Protein AF-A0A957USX7-F1 (afdb_monomer_lite)

Radius of gyration: 13.28 Å; chains: 1; bounding box: 35×30×35 Å

Sequence (93 aa):
MSACNPYSQLLAEEENLKRHRLLRNVLEMHNCRYFEGSGVADVGEWPRERGLLAVGLPLQQALLVGQVFQQNAIMFCSVGDTAHVLSYLNAVG

Secondary structure (DSSP, 8-state):
-B-SSGGG----HHHHHHHHHHHHHHHHHTT-EEEEEEE--SSSSPPPEEEEEEES--HHHHHHHHHHTT-SEEEE--TTS--EEEE------

pLDDT: mean 90.79, std 10.81, range [40.5, 98.12]

Foldseek 3Di:
DALACAVVNHDDPVVSVVSRVVLVVVCVVVVWDKDWDWDDDPDDDDPITIDIDTPPQDPVNVVVSCVVSRHQWDWDDDVPGDIDTGGDPPPPD

Structure (mmCIF, N/CA/C/O backbone):
data_AF-A0A957USX7-F1
#
_entry.id   AF-A0A957USX7-F1
#
loop_
_atom_site.group_PDB
_atom_site.id
_atom_site.type_symbol
_atom_site.label_atom_id
_atom_site.label_alt_id
_atom_site.label_comp_id
_atom_site.label_asym_id
_atom_site.label_entity_id
_atom_site.label_seq_id
_atom_site.pdbx_PDB_ins_code
_atom_site.Cartn_x
_atom_site.Cartn_y
_atom_site.Cartn_z
_atom_site.occupancy
_atom_site.B_iso_or_equiv
_atom_site.auth_seq_id
_atom_site.auth_comp_id
_atom_site.auth_asym_id
_atom_site.auth_atom_id
_atom_site.pdbx_PDB_model_num
ATOM 1 N N . MET A 1 1 ? -4.285 -0.310 -0.446 1.00 90.69 1 MET A N 1
ATOM 2 C CA . MET A 1 1 ? -2.937 0.267 -0.613 1.00 90.69 1 MET A CA 1
ATOM 3 C C . MET A 1 1 ? -2.035 -0.708 -1.352 1.00 90.69 1 MET A C 1
ATOM 5 O O . MET A 1 1 ? -2.229 -1.909 -1.224 1.00 90.69 1 MET A O 1
ATOM 9 N N . SER A 1 2 ? -1.089 -0.198 -2.131 1.00 94.75 2 SER A N 1
ATOM 10 C CA . SER A 1 2 ? -0.088 -0.975 -2.870 1.00 94.75 2 SER A CA 1
ATOM 11 C C . SER A 1 2 ? 1.300 -0.685 -2.301 1.00 94.75 2 SER A C 1
ATOM 13 O O . SER A 1 2 ? 1.496 0.323 -1.625 1.00 94.75 2 SER A O 1
ATOM 15 N N . ALA A 1 3 ? 2.249 -1.580 -2.552 1.00 96.75 3 ALA A N 1
ATOM 16 C CA . ALA A 1 3 ? 3.675 -1.318 -2.365 1.00 96.75 3 ALA A CA 1
ATOM 17 C C . ALA A 1 3 ? 4.455 -1.377 -3.685 1.00 96.75 3 ALA A C 1
ATOM 19 O O . ALA A 1 3 ? 5.676 -1.193 -3.693 1.00 96.75 3 ALA A O 1
ATOM 20 N N . CYS A 1 4 ? 3.764 -1.668 -4.785 1.00 95.94 4 CYS A N 1
ATOM 21 C CA . CYS A 1 4 ? 4.352 -1.750 -6.107 1.00 95.94 4 CYS A CA 1
ATOM 22 C C . CYS A 1 4 ? 4.664 -0.348 -6.640 1.00 95.94 4 CYS A C 1
ATOM 24 O O . CYS A 1 4 ? 4.113 0.644 -6.164 1.00 95.94 4 CYS A O 1
ATOM 26 N N . ASN A 1 5 ? 5.558 -0.298 -7.626 1.00 95.00 5 ASN A N 1
ATOM 27 C CA . ASN A 1 5 ? 5.858 0.888 -8.427 1.00 95.00 5 ASN A CA 1
ATOM 28 C C . ASN A 1 5 ? 6.003 2.185 -7.592 1.00 95.00 5 ASN A C 1
ATOM 30 O O . ASN A 1 5 ? 5.215 3.120 -7.763 1.00 95.00 5 ASN A O 1
ATOM 34 N N . PRO A 1 6 ? 6.953 2.243 -6.634 1.00 95.81 6 PRO A N 1
ATOM 35 C CA . PRO A 1 6 ? 7.122 3.390 -5.743 1.00 95.81 6 PRO A CA 1
ATOM 36 C C . PRO A 1 6 ? 7.280 4.689 -6.526 1.00 95.81 6 PRO A C 1
ATOM 38 O O . PRO A 1 6 ? 7.959 4.732 -7.549 1.00 95.81 6 PRO A O 1
ATOM 41 N N . TYR A 1 7 ? 6.624 5.744 -6.053 1.00 94.56 7 TYR A N 1
ATOM 42 C CA . TYR A 1 7 ? 6.514 7.037 -6.725 1.00 94.56 7 TYR A CA 1
ATOM 43 C C . TYR A 1 7 ? 6.052 6.923 -8.187 1.00 94.56 7 TYR A C 1
ATOM 45 O O . TYR A 1 7 ? 6.406 7.751 -9.023 1.00 94.56 7 TYR A O 1
ATOM 53 N N . SER A 1 8 ? 5.248 5.898 -8.493 1.00 91.88 8 SER A N 1
ATOM 54 C CA . SER A 1 8 ? 4.791 5.553 -9.843 1.00 91.88 8 SER A CA 1
ATOM 55 C C . SER A 1 8 ? 5.925 5.211 -10.822 1.00 91.88 8 SER A C 1
ATOM 57 O O . SER A 1 8 ? 5.758 5.338 -12.033 1.00 91.88 8 SER A O 1
ATOM 59 N N . GLN A 1 9 ? 7.072 4.746 -10.319 1.00 93.38 9 GLN A N 1
ATOM 60 C CA . GLN A 1 9 ? 8.177 4.245 -11.135 1.00 93.38 9 GLN A CA 1
ATOM 61 C C . GLN A 1 9 ? 8.021 2.745 -11.371 1.00 93.38 9 GLN A C 1
ATOM 63 O O . GLN A 1 9 ? 7.963 1.971 -10.419 1.00 93.38 9 GLN A O 1
ATOM 68 N N . LEU A 1 10 ? 7.968 2.329 -12.638 1.00 93.25 10 LEU A N 1
ATOM 69 C CA . LEU A 1 10 ? 7.834 0.917 -12.995 1.00 93.25 10 LEU A CA 1
ATOM 70 C C . LEU A 1 10 ? 9.036 0.109 -12.501 1.00 93.25 10 LEU A C 1
ATOM 72 O O . LEU A 1 10 ? 10.185 0.421 -12.816 1.00 93.25 10 LEU A O 1
ATOM 76 N N . LEU A 1 11 ? 8.749 -0.964 -11.767 1.00 94.75 11 LEU A N 1
ATOM 77 C CA . LEU A 1 11 ? 9.738 -1.949 -11.339 1.00 94.75 11 LEU A CA 1
ATOM 78 C C . LEU A 1 11 ? 9.489 -3.303 -12.002 1.00 94.75 11 LEU A C 1
ATOM 80 O O . LEU A 1 11 ? 8.382 -3.613 -12.448 1.00 94.75 11 LEU A O 1
ATOM 84 N N . ALA A 1 12 ? 10.524 -4.144 -12.006 1.00 94.38 12 ALA A N 1
ATOM 85 C CA . ALA A 1 12 ? 10.386 -5.544 -12.381 1.00 94.38 12 ALA A CA 1
ATOM 86 C C . ALA A 1 12 ? 9.383 -6.264 -11.462 1.00 94.38 12 ALA A C 1
ATOM 88 O O . ALA A 1 12 ? 9.295 -5.982 -10.262 1.00 94.38 12 ALA A O 1
ATOM 89 N N . GLU A 1 13 ? 8.655 -7.240 -12.010 1.00 93.12 13 GLU A N 1
ATOM 90 C CA . GLU A 1 13 ? 7.607 -7.952 -11.272 1.00 93.12 13 GLU A CA 1
ATOM 91 C C . GLU A 1 13 ? 8.131 -8.608 -9.983 1.00 93.12 13 GLU A C 1
ATOM 93 O O . GLU A 1 13 ? 7.455 -8.576 -8.951 1.00 93.12 13 GLU A O 1
ATOM 98 N N . GLU A 1 14 ? 9.340 -9.172 -10.022 1.00 96.06 14 GLU A N 1
ATOM 99 C CA . GLU A 1 14 ? 9.961 -9.815 -8.862 1.00 96.06 14 GLU A CA 1
ATOM 100 C C . GLU A 1 14 ? 10.182 -8.827 -7.707 1.00 96.06 14 GLU A C 1
ATOM 102 O O . GLU A 1 14 ? 9.944 -9.162 -6.543 1.00 96.06 14 GLU A O 1
ATOM 107 N N . GLU A 1 15 ? 10.580 -7.593 -8.024 1.00 97.25 15 GLU A N 1
ATOM 108 C CA . GLU A 1 15 ? 10.788 -6.545 -7.028 1.00 97.25 15 GLU A CA 1
ATOM 109 C C . GLU A 1 15 ? 9.452 -6.080 -6.445 1.00 97.25 15 GLU A C 1
ATOM 111 O O . GLU A 1 15 ? 9.281 -6.035 -5.225 1.00 97.25 15 GLU A O 1
ATOM 116 N N . ASN A 1 16 ? 8.445 -5.873 -7.297 1.00 96.56 16 ASN A N 1
ATOM 117 C CA . ASN A 1 16 ? 7.076 -5.610 -6.850 1.00 96.56 16 ASN A CA 1
ATOM 118 C C . ASN A 1 16 ? 6.537 -6.741 -5.949 1.00 96.56 16 ASN A C 1
ATOM 120 O O . ASN A 1 16 ? 5.864 -6.479 -4.952 1.00 96.56 16 ASN A O 1
ATOM 124 N N . LEU A 1 17 ? 6.880 -8.006 -6.222 1.00 96.12 17 LEU A N 1
ATOM 125 C CA . LEU A 1 17 ? 6.483 -9.147 -5.392 1.00 96.12 17 LEU A CA 1
ATOM 126 C C . LEU A 1 17 ? 7.199 -9.182 -4.031 1.00 96.12 17 LEU A C 1
ATOM 128 O O . LEU A 1 17 ? 6.603 -9.606 -3.034 1.00 96.12 17 LEU A O 1
ATOM 132 N N . LYS A 1 18 ? 8.469 -8.767 -3.962 1.00 98.00 18 LYS A N 1
ATOM 133 C CA . LYS A 1 18 ? 9.201 -8.606 -2.692 1.00 98.00 18 LYS A CA 1
ATOM 134 C C . LYS A 1 18 ? 8.576 -7.493 -1.853 1.00 98.00 18 LYS A C 1
ATOM 136 O O . LYS A 1 18 ? 8.250 -7.719 -0.689 1.00 98.00 18 LYS A O 1
ATOM 141 N N . ARG A 1 19 ? 8.307 -6.337 -2.459 1.00 97.94 19 ARG A N 1
ATOM 142 C CA . ARG A 1 19 ? 7.659 -5.194 -1.797 1.00 97.94 19 ARG A CA 1
ATOM 143 C C . ARG A 1 19 ? 6.247 -5.527 -1.306 1.00 97.94 19 ARG A C 1
ATOM 145 O O . ARG A 1 19 ? 5.917 -5.221 -0.165 1.00 97.94 19 ARG A O 1
ATOM 152 N N . HIS A 1 20 ? 5.444 -6.238 -2.103 1.00 97.75 20 HIS A N 1
ATOM 153 C CA . HIS A 1 20 ? 4.113 -6.715 -1.693 1.00 97.75 20 HIS A CA 1
ATOM 154 C C . HIS A 1 20 ? 4.173 -7.664 -0.488 1.00 97.75 20 HIS A C 1
ATOM 156 O O . HIS A 1 20 ? 3.364 -7.563 0.431 1.00 97.75 20 HIS A O 1
ATOM 162 N N . ARG A 1 21 ? 5.162 -8.569 -0.453 1.00 97.88 21 ARG A N 1
ATOM 163 C CA . ARG A 1 21 ? 5.415 -9.438 0.711 1.00 97.88 21 ARG A CA 1
ATOM 164 C C . ARG A 1 21 ? 5.758 -8.633 1.963 1.00 97.88 21 ARG A C 1
ATOM 166 O O . ARG A 1 21 ? 5.209 -8.911 3.022 1.00 97.88 21 ARG A O 1
ATOM 173 N N . LEU A 1 22 ? 6.615 -7.622 1.837 1.00 98.12 22 LEU A N 1
ATOM 174 C CA . LEU A 1 22 ? 6.951 -6.739 2.955 1.00 98.12 22 LEU A CA 1
ATOM 175 C C . LEU A 1 22 ? 5.724 -5.973 3.465 1.00 98.12 22 LEU A C 1
ATOM 177 O O . LEU A 1 22 ? 5.536 -5.880 4.674 1.00 98.12 22 LEU A O 1
ATOM 181 N N . LEU A 1 23 ? 4.861 -5.483 2.570 1.00 97.75 23 LEU A N 1
ATOM 182 C CA . LEU A 1 23 ? 3.617 -4.818 2.959 1.00 97.75 23 LEU A CA 1
ATOM 183 C C . LEU A 1 23 ? 2.701 -5.749 3.760 1.00 97.75 23 LEU A C 1
ATOM 185 O O . LEU A 1 23 ? 2.185 -5.335 4.796 1.00 97.75 23 LEU A O 1
ATOM 189 N N . ARG A 1 24 ? 2.540 -7.008 3.330 1.00 97.62 24 ARG A N 1
ATOM 190 C CA . ARG A 1 24 ? 1.781 -8.008 4.099 1.00 97.62 24 ARG A CA 1
ATOM 191 C C . ARG A 1 24 ? 2.349 -8.189 5.500 1.00 97.62 24 ARG A C 1
ATOM 193 O O . ARG A 1 24 ? 1.603 -8.050 6.461 1.00 97.62 24 ARG A O 1
ATOM 200 N N . ASN A 1 25 ? 3.661 -8.389 5.618 1.00 97.19 25 ASN A N 1
ATOM 201 C CA . ASN A 1 25 ? 4.313 -8.561 6.918 1.00 97.19 25 ASN A CA 1
ATOM 202 C C . ASN A 1 25 ? 4.078 -7.354 7.844 1.00 97.19 25 ASN A C 1
ATOM 204 O O . ASN A 1 25 ? 3.813 -7.531 9.030 1.00 97.19 25 ASN A O 1
ATOM 208 N N . VAL A 1 26 ? 4.132 -6.127 7.310 1.00 95.69 26 VAL A N 1
ATOM 209 C CA . VAL A 1 26 ? 3.840 -4.906 8.080 1.00 95.69 26 VAL A CA 1
ATOM 210 C C . VAL A 1 26 ? 2.394 -4.908 8.584 1.00 95.69 26 VAL A C 1
ATOM 212 O O . VAL A 1 26 ? 2.158 -4.641 9.761 1.00 95.69 26 VAL A O 1
ATOM 215 N N . LEU A 1 27 ? 1.419 -5.242 7.735 1.00 95.00 27 LEU A N 1
ATOM 216 C CA . LEU A 1 27 ? 0.016 -5.313 8.157 1.00 95.00 27 LEU A CA 1
ATOM 217 C C . LEU A 1 27 ? -0.221 -6.415 9.202 1.00 95.00 27 LEU A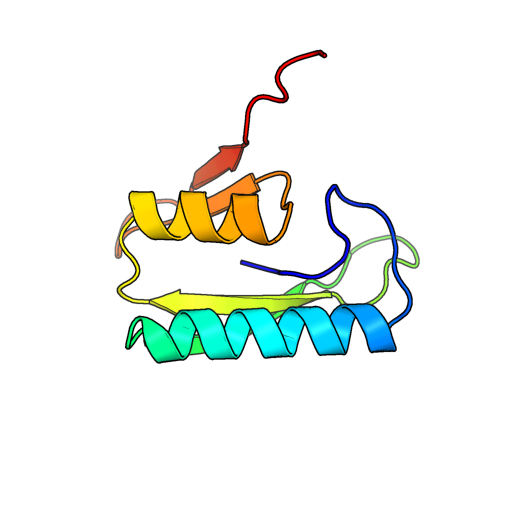 C 1
ATOM 219 O O . LEU A 1 27 ? -0.956 -6.192 10.163 1.00 95.00 27 LEU A O 1
ATOM 223 N N . GLU A 1 28 ? 0.434 -7.568 9.058 1.00 94.56 28 GLU A N 1
ATOM 224 C CA . GLU A 1 28 ? 0.374 -8.674 10.024 1.00 94.56 28 GLU A CA 1
ATOM 225 C C . GLU A 1 28 ? 0.960 -8.282 11.382 1.00 94.56 28 GLU A C 1
ATOM 227 O O . GLU A 1 28 ? 0.334 -8.529 12.410 1.00 94.56 28 GLU A O 1
ATOM 232 N N . MET A 1 29 ? 2.107 -7.595 11.402 1.00 92.62 29 MET A N 1
ATOM 233 C CA . MET A 1 29 ? 2.707 -7.059 12.632 1.00 92.62 29 MET A CA 1
ATOM 234 C C . MET A 1 29 ? 1.777 -6.088 13.370 1.00 92.62 29 MET A C 1
ATOM 236 O O . MET A 1 29 ? 1.814 -6.002 14.596 1.00 92.62 29 MET A O 1
ATOM 240 N N . HIS A 1 30 ? 0.928 -5.369 12.636 1.00 89.19 30 HIS A N 1
ATOM 241 C CA . HIS A 1 30 ? -0.089 -4.484 13.199 1.00 89.19 30 HIS A CA 1
ATOM 242 C C . HIS A 1 30 ? -1.427 -5.186 13.489 1.00 89.19 30 HIS A C 1
ATOM 244 O O . HIS A 1 30 ? -2.406 -4.506 13.794 1.00 89.19 30 HIS A O 1
ATOM 250 N N . ASN A 1 31 ? -1.493 -6.523 13.412 1.00 91.00 31 ASN A N 1
ATOM 251 C CA . ASN A 1 31 ? -2.712 -7.326 13.577 1.00 91.00 31 ASN A CA 1
ATOM 252 C C . ASN A 1 31 ? -3.878 -6.851 12.686 1.00 91.00 31 ASN A C 1
ATOM 254 O O . ASN A 1 31 ? -5.052 -6.983 13.041 1.00 91.00 31 ASN A O 1
ATOM 258 N N . CYS A 1 32 ? -3.562 -6.274 11.525 1.00 92.50 32 CYS A N 1
ATOM 259 C CA . CYS A 1 32 ? -4.560 -5.779 10.590 1.00 92.50 32 CYS A CA 1
ATOM 260 C C . CYS A 1 32 ? -5.090 -6.922 9.731 1.00 92.50 32 CYS A C 1
ATOM 262 O O . CYS A 1 32 ? -4.329 -7.717 9.178 1.00 92.50 32 CYS A O 1
ATOM 264 N N . ARG A 1 33 ? -6.413 -6.972 9.560 1.00 94.12 33 ARG A N 1
A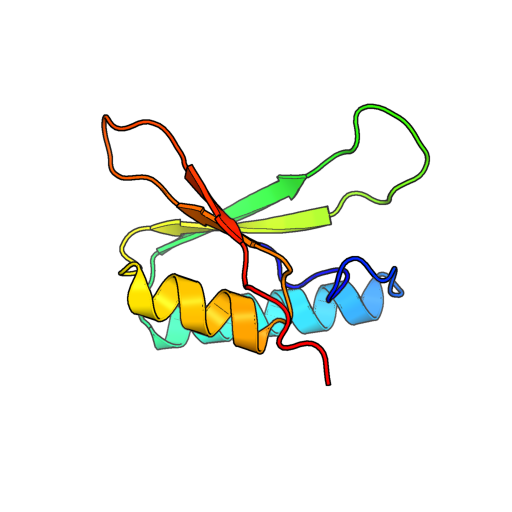TOM 265 C CA . ARG A 1 33 ? -7.027 -7.857 8.566 1.00 94.12 33 ARG A CA 1
ATOM 266 C C . ARG A 1 33 ? -6.859 -7.223 7.196 1.00 94.12 33 ARG A C 1
ATOM 268 O O . ARG A 1 33 ? -7.028 -6.014 7.052 1.00 94.12 33 ARG A O 1
ATOM 275 N N . TYR A 1 34 ? -6.561 -8.029 6.189 1.00 96.50 34 TYR A N 1
ATOM 276 C CA . TYR A 1 34 ? -6.417 -7.534 4.830 1.00 96.50 34 TYR A CA 1
ATOM 277 C C . TYR A 1 34 ? -6.952 -8.526 3.802 1.00 96.50 34 TYR A C 1
ATOM 279 O O . TYR A 1 34 ? -7.043 -9.726 4.060 1.00 96.50 34 TYR A O 1
ATOM 287 N N . PHE A 1 35 ? -7.292 -8.004 2.627 1.00 96.44 35 PHE A N 1
ATOM 288 C CA . PHE A 1 35 ? -7.735 -8.777 1.472 1.00 96.44 35 PHE A CA 1
ATOM 289 C C . PHE A 1 35 ? -6.841 -8.469 0.276 1.00 96.44 35 PHE A C 1
ATOM 291 O O . PHE A 1 35 ? -6.501 -7.309 0.038 1.00 96.44 35 PHE A O 1
ATOM 298 N N . GLU A 1 36 ? -6.470 -9.505 -0.471 1.00 96.31 36 GLU A N 1
ATOM 299 C CA . GLU A 1 36 ? -5.727 -9.354 -1.720 1.00 96.31 36 GLU A CA 1
ATOM 300 C C . GLU A 1 36 ? -6.594 -8.666 -2.778 1.00 96.31 36 GLU A C 1
ATOM 302 O O . GLU A 1 36 ? -7.783 -8.952 -2.927 1.00 96.31 36 GLU A O 1
ATOM 307 N N . GLY A 1 37 ? -5.978 -7.760 -3.526 1.00 93.06 37 GLY A N 1
ATOM 308 C CA . GLY A 1 37 ? -6.611 -7.025 -4.607 1.00 93.06 37 GLY A CA 1
ATOM 309 C C . GLY A 1 37 ? -5.623 -6.751 -5.728 1.00 93.06 37 GLY A C 1
ATOM 310 O O . GLY A 1 37 ? -4.411 -6.961 -5.611 1.00 93.06 37 GLY A O 1
ATOM 311 N N . SER A 1 38 ? -6.130 -6.302 -6.870 1.00 89.62 38 SER A N 1
ATOM 312 C CA . SER A 1 38 ? -5.251 -5.830 -7.933 1.00 89.62 38 SER A CA 1
ATOM 313 C C . SER A 1 38 ? -5.888 -4.713 -8.736 1.00 89.62 38 SER A C 1
ATOM 315 O O . SER A 1 38 ? -7.052 -4.822 -9.112 1.00 89.62 38 SER A O 1
ATOM 317 N N . GLY A 1 39 ? -5.104 -3.677 -9.015 1.00 85.25 39 GLY A N 1
ATOM 318 C CA . GLY A 1 39 ? -5.435 -2.665 -10.006 1.00 85.25 39 GLY A CA 1
ATOM 319 C C . GLY A 1 39 ? -5.116 -3.186 -11.402 1.00 85.25 39 GLY A C 1
ATOM 320 O O . GLY A 1 39 ? -4.061 -3.782 -11.628 1.00 85.25 39 GLY A O 1
ATOM 321 N N . VAL A 1 40 ? -6.037 -2.976 -12.333 1.00 83.06 40 VAL A N 1
ATOM 322 C CA . VAL A 1 40 ? -5.827 -3.205 -13.763 1.00 83.06 40 VAL A CA 1
ATOM 323 C C . VAL A 1 40 ? -6.083 -1.869 -14.441 1.00 83.06 40 VAL A C 1
ATOM 325 O O . VAL A 1 40 ? -7.082 -1.221 -14.141 1.00 83.06 40 VAL A O 1
ATOM 328 N N . ALA A 1 41 ? -5.157 -1.427 -15.287 1.00 79.31 41 ALA A N 1
ATOM 329 C CA . ALA A 1 41 ? -5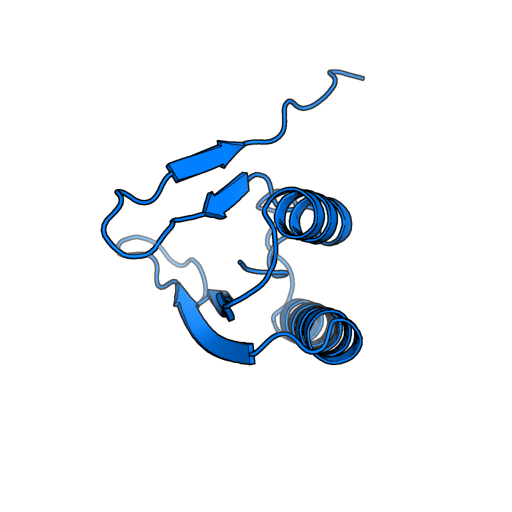.366 -0.222 -16.071 1.00 79.31 41 ALA A CA 1
ATOM 330 C C . ALA A 1 41 ? -6.394 -0.511 -17.174 1.00 79.31 41 ALA A C 1
ATOM 332 O O . ALA A 1 41 ? -6.265 -1.504 -17.887 1.00 79.31 41 ALA A O 1
ATOM 333 N N . ASP A 1 42 ? -7.387 0.365 -17.331 1.00 78.12 42 ASP A N 1
ATOM 334 C CA . ASP A 1 42 ? -8.382 0.247 -18.408 1.00 78.12 42 ASP A CA 1
ATOM 335 C C . ASP A 1 42 ? -7.767 0.518 -19.793 1.00 78.12 42 ASP A C 1
ATOM 337 O O . ASP A 1 42 ? -8.303 0.099 -20.818 1.00 78.12 42 ASP A O 1
ATOM 341 N N . VAL A 1 43 ? -6.637 1.236 -19.828 1.00 76.81 43 VAL A N 1
ATOM 342 C CA . VAL A 1 43 ? -5.930 1.640 -21.047 1.00 76.81 43 VAL A CA 1
ATOM 343 C C . VAL A 1 43 ? -4.417 1.564 -20.825 1.00 76.81 43 VAL A C 1
ATOM 345 O O . VAL A 1 43 ? -3.908 2.025 -19.803 1.00 76.81 43 VAL A O 1
ATOM 348 N N . GLY A 1 44 ? -3.693 1.044 -21.819 1.00 74.38 44 GLY A N 1
ATOM 349 C CA . GLY A 1 44 ? -2.229 0.967 -21.836 1.00 74.38 44 GLY A CA 1
ATOM 350 C C . GLY A 1 44 ? -1.666 -0.385 -21.390 1.00 74.38 44 GLY A C 1
ATOM 351 O O . GLY A 1 44 ? -2.399 -1.304 -21.044 1.00 74.38 44 GLY A O 1
ATOM 352 N N . GLU A 1 45 ? -0.338 -0.498 -21.411 1.00 76.69 45 GLU A N 1
ATOM 353 C CA . GLU A 1 45 ? 0.395 -1.734 -21.085 1.00 76.69 45 GLU A CA 1
ATOM 354 C C . GLU A 1 45 ? 0.858 -1.792 -19.621 1.00 76.69 45 GLU A C 1
ATOM 356 O O . GLU A 1 45 ? 1.783 -2.532 -19.283 1.00 76.69 45 GLU A O 1
ATOM 361 N N . TRP A 1 46 ? 0.253 -0.996 -18.732 1.00 80.06 46 TRP A N 1
ATOM 362 C CA . TRP A 1 46 ? 0.630 -1.052 -17.323 1.00 80.06 46 TRP A CA 1
ATOM 363 C C . TRP A 1 46 ? 0.335 -2.449 -16.768 1.00 80.06 46 TRP A C 1
ATOM 365 O O . TRP A 1 46 ? -0.802 -2.925 -16.866 1.00 80.06 46 TRP A O 1
ATOM 375 N N . PRO A 1 47 ? 1.342 -3.126 -16.191 1.00 81.31 47 PRO A N 1
ATOM 376 C CA . PRO A 1 47 ? 1.144 -4.455 -15.654 1.00 81.31 47 PRO A CA 1
ATOM 377 C C . PRO A 1 47 ? 0.146 -4.394 -14.499 1.00 81.31 47 PRO A C 1
ATOM 379 O O . PRO A 1 47 ? 0.075 -3.409 -13.761 1.00 81.31 47 PRO A O 1
ATOM 382 N N . ARG A 1 48 ? -0.605 -5.483 -14.323 1.00 85.75 48 ARG A N 1
ATOM 383 C CA . ARG A 1 48 ? -1.520 -5.652 -13.192 1.00 85.75 48 ARG A CA 1
ATOM 384 C C . ARG A 1 48 ? -0.785 -5.358 -11.886 1.00 85.75 48 ARG A C 1
ATOM 386 O O . ARG A 1 48 ? 0.193 -6.027 -11.549 1.00 85.75 48 ARG A O 1
ATOM 393 N N . GLU A 1 49 ? -1.296 -4.403 -11.124 1.00 88.50 49 GLU A N 1
ATOM 394 C CA . GLU A 1 49 ? -0.656 -3.965 -9.894 1.00 88.50 49 GLU A CA 1
ATOM 395 C C . GLU A 1 49 ? -1.284 -4.658 -8.687 1.00 88.50 49 GLU A C 1
ATOM 397 O O . GLU A 1 49 ? -2.479 -4.523 -8.429 1.00 88.50 49 GLU A O 1
ATOM 402 N N . ARG A 1 50 ? -0.485 -5.419 -7.933 1.00 94.62 50 ARG A N 1
ATOM 403 C CA . ARG A 1 50 ? -0.932 -6.063 -6.690 1.00 94.62 50 ARG A CA 1
ATOM 404 C C . ARG A 1 50 ? -1.094 -5.030 -5.577 1.00 94.62 50 ARG A C 1
ATOM 406 O O . ARG A 1 50 ? -0.252 -4.154 -5.411 1.00 94.62 50 ARG A O 1
ATOM 413 N N . GLY A 1 51 ? -2.143 -5.185 -4.778 1.00 95.00 51 GLY A N 1
ATOM 414 C CA . GLY A 1 51 ? -2.382 -4.360 -3.601 1.00 95.00 51 GLY A CA 1
ATOM 415 C C . GLY A 1 51 ? -3.224 -5.082 -2.557 1.00 95.00 51 GLY A C 1
ATOM 416 O O . GLY A 1 51 ? -3.699 -6.192 -2.775 1.00 95.00 51 GLY A O 1
ATOM 417 N N . LEU A 1 52 ? -3.407 -4.437 -1.410 1.00 96.62 52 LEU A N 1
ATOM 418 C CA . LEU A 1 52 ? -4.141 -4.961 -0.263 1.00 96.62 52 LEU A CA 1
ATOM 419 C C . LEU A 1 52 ? -5.220 -3.974 0.181 1.00 9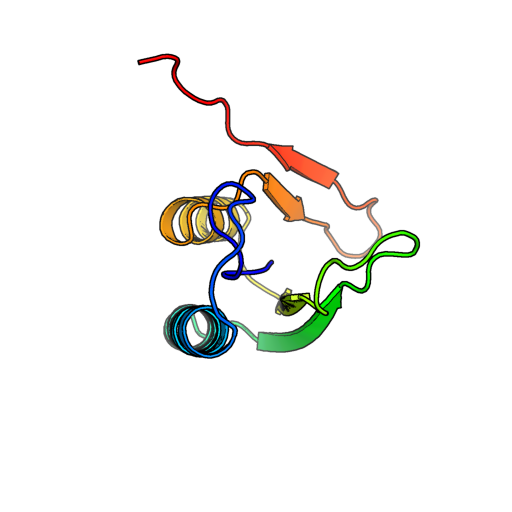6.62 52 LEU A C 1
ATOM 421 O O . LEU A 1 52 ? -4.950 -2.780 0.343 1.00 96.62 52 LEU A O 1
ATOM 425 N N . LEU A 1 53 ? -6.427 -4.463 0.444 1.00 95.56 53 LEU A N 1
ATOM 426 C CA . LEU A 1 53 ? -7.437 -3.728 1.202 1.00 95.56 53 LEU A CA 1
ATOM 427 C C . LEU A 1 53 ? -7.254 -4.054 2.685 1.00 95.56 53 LEU A C 1
ATOM 429 O O . LEU A 1 53 ? -7.631 -5.139 3.117 1.00 95.56 53 LEU A O 1
ATOM 433 N N . ALA A 1 54 ? -6.659 -3.137 3.448 1.00 95.25 54 ALA A N 1
ATOM 434 C CA . ALA A 1 54 ? -6.471 -3.283 4.890 1.00 95.25 54 ALA A CA 1
ATOM 435 C C . ALA A 1 54 ? -7.685 -2.729 5.650 1.00 95.25 54 ALA A C 1
ATOM 437 O O . ALA A 1 54 ? -8.140 -1.622 5.368 1.00 95.25 54 ALA A O 1
ATOM 438 N N . VAL A 1 55 ? -8.189 -3.484 6.627 1.00 94.06 55 VAL A N 1
ATOM 439 C CA . VAL A 1 55 ? -9.334 -3.122 7.471 1.00 94.06 55 VAL A CA 1
ATOM 440 C C . VAL A 1 55 ? -8.885 -3.034 8.926 1.00 94.06 55 VAL A C 1
ATOM 442 O O . VAL A 1 55 ? -8.142 -3.889 9.410 1.00 94.06 55 VAL A O 1
ATOM 445 N N . GLY A 1 56 ? -9.362 -2.005 9.629 1.00 90.38 56 GLY A N 1
ATOM 446 C CA . GLY A 1 56 ? -9.001 -1.752 11.027 1.00 90.38 56 GLY A CA 1
ATOM 447 C C . GLY A 1 56 ? -7.659 -1.038 11.209 1.00 90.38 56 GLY A C 1
ATOM 448 O O . GLY A 1 56 ? -7.181 -0.940 12.334 1.00 90.38 56 GLY A O 1
ATOM 449 N N . LEU A 1 57 ? -7.062 -0.526 10.128 1.00 92.06 57 LEU A N 1
ATOM 450 C CA . LEU A 1 57 ? -5.846 0.282 10.183 1.00 92.06 57 LEU A CA 1
ATOM 451 C C . LEU A 1 57 ? -6.228 1.759 10.392 1.00 92.06 57 LEU A C 1
ATOM 453 O O . LEU A 1 57 ? -6.901 2.321 9.524 1.00 92.06 57 LEU A O 1
ATOM 457 N N . PRO A 1 58 ? -5.833 2.412 11.500 1.00 93.06 58 PRO A N 1
ATOM 458 C CA . PRO A 1 58 ? -6.172 3.814 11.697 1.00 93.06 58 PRO A CA 1
ATOM 459 C C . PRO A 1 58 ? -5.434 4.707 10.690 1.00 93.06 58 PRO A C 1
ATOM 461 O O . PRO A 1 58 ? -4.354 4.367 10.196 1.00 93.06 58 PRO A O 1
ATOM 464 N N . LEU A 1 59 ? -6.027 5.863 10.376 1.00 93.75 59 LEU A N 1
ATOM 465 C CA . LEU A 1 59 ? -5.572 6.736 9.289 1.00 93.75 59 LEU A CA 1
ATOM 466 C C . LEU A 1 59 ? -4.087 7.117 9.402 1.00 93.75 59 LEU A C 1
ATOM 468 O O . LEU A 1 59 ? -3.365 7.085 8.409 1.00 93.75 59 LEU A O 1
ATOM 472 N N . GLN A 1 60 ? -3.612 7.443 10.605 1.00 94.19 60 GLN A N 1
ATOM 473 C CA . GLN A 1 60 ? -2.218 7.833 10.818 1.00 94.19 60 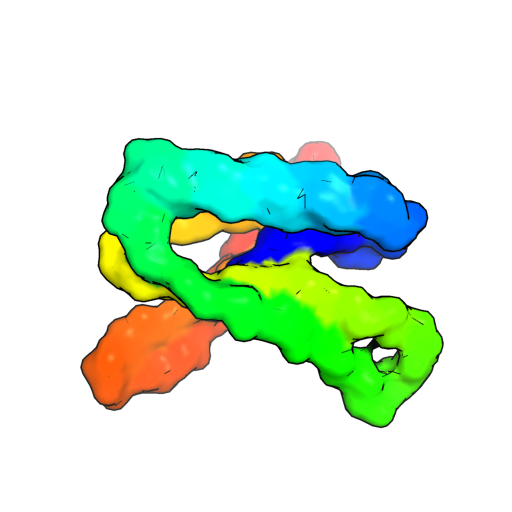GLN A CA 1
ATOM 474 C C . GLN A 1 60 ? -1.245 6.701 10.455 1.00 94.19 60 GLN A C 1
ATOM 476 O O . GLN A 1 60 ? -0.239 6.945 9.792 1.00 94.19 60 GLN A O 1
ATOM 481 N N . GLN A 1 61 ? -1.553 5.456 10.827 1.00 93.88 61 GLN A N 1
ATOM 482 C CA . GLN A 1 61 ? -0.748 4.296 10.445 1.00 93.88 61 GLN A CA 1
ATOM 483 C C . GLN A 1 61 ? -0.851 4.026 8.943 1.00 93.88 61 GLN A C 1
ATOM 485 O O . GLN A 1 61 ? 0.165 3.746 8.315 1.00 93.88 61 GLN A O 1
ATOM 4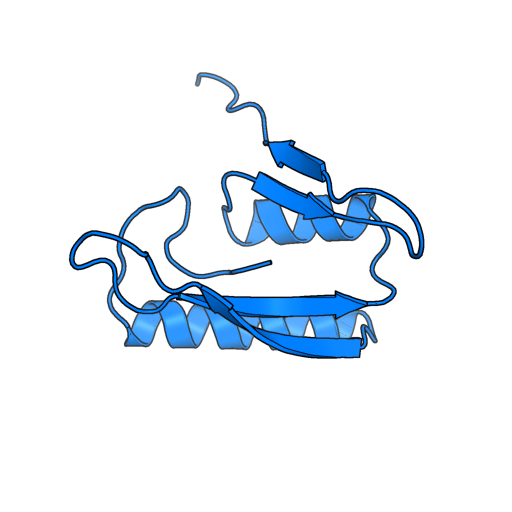90 N N . ALA A 1 62 ? -2.038 4.160 8.345 1.00 94.88 62 ALA A N 1
ATOM 491 C CA . ALA A 1 62 ? -2.205 4.011 6.900 1.00 94.88 62 ALA A CA 1
ATOM 492 C C . ALA A 1 62 ? -1.337 5.012 6.118 1.00 94.88 62 ALA A C 1
ATOM 494 O O . ALA A 1 62 ? -0.679 4.631 5.147 1.00 94.88 62 ALA A O 1
ATOM 495 N N . LEU A 1 63 ? -1.281 6.268 6.577 1.00 95.62 63 LEU A N 1
ATOM 496 C CA . LEU A 1 63 ? -0.426 7.303 5.998 1.00 95.62 63 LEU A CA 1
ATOM 497 C C . LEU A 1 63 ? 1.058 6.941 6.123 1.00 95.62 63 LEU A C 1
ATOM 499 O O . LEU A 1 63 ? 1.768 7.009 5.122 1.00 95.62 63 LEU A O 1
ATOM 503 N N . LEU A 1 64 ? 1.513 6.499 7.298 1.00 94.94 64 LEU A N 1
ATOM 504 C CA . LEU A 1 64 ? 2.905 6.081 7.505 1.00 94.94 64 LEU A CA 1
ATOM 505 C C . LEU A 1 64 ? 3.287 4.892 6.619 1.00 94.94 64 LEU A C 1
ATOM 507 O O . LEU A 1 64 ? 4.342 4.910 5.991 1.00 94.94 64 LEU A O 1
ATOM 511 N N . VAL A 1 65 ? 2.423 3.878 6.520 1.00 95.62 65 VAL A N 1
ATOM 512 C CA . VAL A 1 65 ? 2.664 2.711 5.661 1.00 95.62 65 VAL A CA 1
ATOM 513 C C . VAL A 1 65 ? 2.789 3.143 4.199 1.00 95.62 65 VAL A C 1
ATOM 515 O O . VAL A 1 65 ? 3.737 2.739 3.528 1.00 95.62 65 VAL A O 1
ATOM 518 N N . GLY A 1 66 ? 1.894 4.004 3.706 1.00 95.81 66 GLY A N 1
ATOM 519 C CA . GLY A 1 66 ? 1.999 4.522 2.341 1.00 95.81 66 GLY A CA 1
ATOM 520 C C . GLY A 1 66 ? 3.305 5.288 2.091 1.00 95.81 66 GLY A C 1
ATOM 521 O O . GLY A 1 66 ? 3.928 5.074 1.054 1.00 95.81 66 GLY A O 1
ATOM 522 N N . GLN A 1 67 ? 3.789 6.084 3.055 1.00 95.56 67 GLN A N 1
ATOM 523 C CA . GLN A 1 67 ? 5.083 6.776 2.948 1.00 95.56 67 GLN A CA 1
ATOM 524 C C . GLN A 1 67 ? 6.273 5.811 2.954 1.00 95.56 67 GLN A C 1
ATOM 526 O O . GLN A 1 67 ? 7.169 5.950 2.125 1.00 95.56 67 GLN A O 1
ATOM 531 N N . VAL A 1 68 ? 6.275 4.810 3.843 1.00 95.94 68 VAL A N 1
ATOM 532 C CA . VAL A 1 68 ? 7.329 3.779 3.916 1.00 95.94 68 VAL A CA 1
ATOM 533 C C . VAL A 1 68 ? 7.448 3.024 2.593 1.00 95.94 68 VAL A C 1
ATOM 535 O O . VAL A 1 68 ? 8.553 2.776 2.115 1.00 95.94 68 VAL A O 1
ATOM 538 N N . PHE A 1 69 ? 6.316 2.704 1.965 1.00 96.75 69 PHE A N 1
ATOM 539 C CA . PHE A 1 69 ? 6.281 2.069 0.647 1.00 96.75 69 PHE A CA 1
ATOM 540 C C . PHE A 1 69 ? 6.309 3.057 -0.522 1.00 96.75 69 PHE A C 1
ATOM 542 O O . PHE A 1 69 ? 6.154 2.633 -1.674 1.00 96.75 69 PHE A O 1
ATOM 549 N N . GLN A 1 70 ? 6.569 4.337 -0.237 1.00 97.00 70 GLN A N 1
ATOM 550 C CA . GLN A 1 70 ? 6.821 5.387 -1.220 1.00 97.00 70 GLN A CA 1
ATOM 551 C C . GLN A 1 70 ? 5.666 5.548 -2.212 1.00 97.00 70 GLN A C 1
ATOM 553 O O . GLN A 1 70 ? 5.864 5.746 -3.405 1.00 97.00 70 GLN A O 1
ATOM 558 N N . GLN A 1 71 ? 4.436 5.399 -1.736 1.00 95.88 71 GLN A N 1
ATOM 559 C CA . GLN A 1 71 ? 3.253 5.632 -2.548 1.00 95.88 71 GLN A CA 1
ATOM 560 C C . GLN A 1 71 ? 2.983 7.133 -2.637 1.00 95.88 71 GLN A C 1
ATOM 562 O O . GLN A 1 71 ? 3.189 7.862 -1.672 1.00 95.88 71 GLN A O 1
ATOM 567 N N . ASN A 1 72 ? 2.487 7.593 -3.784 1.00 94.88 72 ASN A N 1
ATOM 568 C CA . ASN A 1 72 ? 2.116 9.001 -3.973 1.00 94.88 72 ASN A CA 1
ATOM 569 C C . ASN A 1 72 ? 0.843 9.382 -3.196 1.00 94.88 72 ASN A C 1
ATOM 571 O O . ASN A 1 72 ? 0.648 10.545 -2.843 1.00 94.88 72 ASN A O 1
ATOM 575 N N . ALA A 1 73 ? -0.020 8.402 -2.922 1.00 94.69 73 ALA A N 1
ATOM 576 C CA . ALA A 1 73 ? -1.256 8.585 -2.181 1.00 94.69 73 ALA A CA 1
ATOM 577 C C . ALA A 1 73 ? -1.744 7.269 -1.561 1.00 94.69 73 ALA A C 1
ATOM 579 O O . ALA A 1 73 ? -1.319 6.179 -1.956 1.00 94.69 73 ALA A O 1
ATOM 580 N N . ILE A 1 74 ? -2.699 7.372 -0.638 1.00 95.19 74 ILE A N 1
ATOM 581 C CA . ILE A 1 74 ? -3.525 6.245 -0.190 1.00 95.19 74 ILE A CA 1
ATOM 582 C C . ILE A 1 74 ? -5.002 6.513 -0.473 1.00 95.19 74 ILE A C 1
ATOM 584 O O . ILE A 1 74 ? -5.455 7.653 -0.430 1.00 95.19 74 ILE A O 1
ATOM 588 N N . MET A 1 75 ? -5.761 5.447 -0.719 1.00 94.31 75 MET A N 1
ATOM 589 C CA . MET A 1 75 ? -7.221 5.484 -0.674 1.00 94.31 75 MET A CA 1
ATOM 590 C C . MET A 1 75 ? -7.675 5.058 0.724 1.00 94.31 75 MET A C 1
ATOM 592 O O . MET A 1 75 ? -7.262 3.997 1.199 1.00 94.31 75 MET A O 1
ATOM 596 N N . PHE A 1 76 ? -8.499 5.875 1.375 1.00 95.56 76 PHE A N 1
ATOM 597 C CA . PHE A 1 76 ? -8.998 5.637 2.728 1.00 95.56 76 PHE A CA 1
ATOM 598 C C . PHE A 1 76 ? -10.501 5.912 2.799 1.00 95.56 76 PHE A C 1
ATOM 600 O O . PHE A 1 76 ? -10.987 6.882 2.218 1.00 95.56 76 PHE A O 1
ATOM 607 N N . CYS A 1 77 ? -11.240 5.065 3.509 1.00 94.75 77 CYS A N 1
ATOM 608 C CA . CYS A 1 77 ? -12.667 5.242 3.745 1.00 94.75 77 CYS A CA 1
ATOM 609 C C . CYS A 1 77 ? -13.067 4.694 5.116 1.00 94.75 77 CYS A C 1
ATOM 611 O O . CYS A 1 77 ? -12.400 3.820 5.675 1.00 94.75 77 CYS A O 1
ATOM 613 N N . SER A 1 78 ? -14.193 5.193 5.612 1.00 93.69 78 SER A N 1
ATOM 614 C CA . SER A 1 78 ? -14.942 4.585 6.708 1.00 93.69 78 SER A CA 1
ATOM 615 C C . SER A 1 78 ? -16.154 3.848 6.142 1.00 93.69 78 SER A C 1
ATOM 617 O O . SER A 1 78 ? -16.615 4.125 5.034 1.00 93.69 78 SER A O 1
ATOM 619 N N . VAL A 1 79 ? -16.686 2.889 6.899 1.00 89.75 79 VAL A N 1
ATOM 620 C CA . VAL A 1 79 ? -17.904 2.172 6.500 1.00 89.75 79 VAL A CA 1
ATOM 621 C C . VAL A 1 79 ? -19.065 3.162 6.400 1.00 89.75 79 VAL A C 1
ATOM 623 O O . VAL A 1 79 ? -19.384 3.830 7.376 1.00 89.75 79 VAL A O 1
ATOM 626 N N . GLY A 1 80 ? -19.704 3.219 5.230 1.00 92.44 80 GLY A N 1
ATOM 627 C CA . GLY A 1 80 ? -20.818 4.134 4.958 1.00 92.44 80 GLY A CA 1
ATOM 628 C C . GLY A 1 80 ? -20.403 5.502 4.412 1.00 92.44 80 GLY A C 1
ATOM 629 O O . GLY A 1 80 ? -21.278 6.258 4.001 1.00 92.44 80 GLY A O 1
ATOM 630 N N . ASP A 1 81 ? -19.101 5.784 4.336 1.00 93.75 81 ASP A N 1
ATOM 631 C CA . ASP A 1 81 ? -18.570 7.036 3.800 1.00 93.75 81 ASP A CA 1
ATOM 632 C C . ASP A 1 81 ? -17.974 6.864 2.399 1.00 93.75 81 ASP A C 1
ATOM 634 O O . ASP A 1 81 ? -17.664 5.764 1.931 1.00 93.75 81 ASP A O 1
ATOM 638 N N . THR A 1 82 ? -17.787 7.995 1.718 1.00 93.44 82 THR A N 1
ATOM 639 C CA . THR A 1 82 ? -17.084 8.038 0.432 1.00 93.44 82 THR A CA 1
ATOM 640 C C . THR A 1 82 ? -15.591 7.781 0.637 1.00 93.44 82 THR A C 1
ATOM 642 O O . THR A 1 82 ? -14.997 8.208 1.625 1.00 93.44 82 THR A O 1
ATOM 645 N N . ALA A 1 83 ? -14.962 7.078 -0.305 1.00 93.94 83 ALA A N 1
ATOM 646 C CA . ALA A 1 83 ? -13.518 6.907 -0.291 1.00 93.94 83 ALA A CA 1
ATOM 647 C C . ALA A 1 83 ? -12.802 8.191 -0.717 1.00 93.94 83 ALA A C 1
ATOM 649 O O . ALA A 1 83 ? -13.165 8.832 -1.702 1.00 93.94 83 ALA A O 1
ATOM 650 N N . HIS A 1 84 ? -11.741 8.525 0.006 1.00 94.44 84 HIS A N 1
ATOM 651 C CA . HIS A 1 84 ? -10.911 9.689 -0.255 1.00 94.44 84 HIS A CA 1
ATOM 652 C C . HIS A 1 84 ? -9.515 9.256 -0.686 1.00 94.44 84 HIS A C 1
ATOM 654 O O . HIS A 1 84 ? -8.950 8.305 -0.142 1.00 94.44 84 HIS A O 1
ATOM 660 N N . VAL A 1 85 ? -8.947 9.983 -1.646 1.00 94.62 85 VAL A N 1
ATOM 661 C CA . VAL A 1 85 ? -7.532 9.875 -2.001 1.00 94.62 85 VAL A CA 1
ATOM 662 C C . VAL A 1 85 ? -6.769 10.923 -1.203 1.00 94.62 85 VAL A C 1
ATOM 664 O O . VAL A 1 85 ? -7.047 12.116 -1.309 1.00 94.62 85 VAL A O 1
ATOM 667 N N . LEU A 1 86 ? -5.821 10.471 -0.390 1.00 94.44 86 LEU A N 1
ATOM 668 C CA . LEU A 1 86 ? -4.965 11.318 0.430 1.00 94.44 86 LEU A CA 1
ATOM 669 C C . LEU A 1 86 ? -3.559 11.290 -0.159 1.00 94.44 86 LEU A C 1
ATOM 671 O O . LEU A 1 86 ? -2.856 10.285 -0.036 1.00 94.44 86 LEU A O 1
ATOM 675 N N . SER A 1 87 ? -3.181 12.378 -0.824 1.00 93.38 87 SER A N 1
ATOM 676 C CA . SER A 1 87 ? -1.871 12.530 -1.458 1.00 93.38 87 SER A CA 1
ATOM 677 C C . SER A 1 87 ? -0.849 13.110 -0.489 1.00 93.38 87 SER A C 1
ATOM 679 O O . SER A 1 87 ? -1.167 13.984 0.320 1.00 93.38 87 SER A O 1
ATOM 681 N N . TYR A 1 88 ? 0.398 12.666 -0.607 1.00 88.75 88 TYR A N 1
ATOM 682 C CA . TYR A 1 88 ? 1.506 13.271 0.123 1.00 88.75 88 TYR A CA 1
ATOM 683 C C . TYR A 1 88 ? 1.994 14.500 -0.643 1.00 88.75 88 TYR A C 1
ATOM 685 O O . TYR A 1 88 ? 2.216 14.445 -1.852 1.00 88.75 88 TYR A O 1
ATOM 693 N N . LEU A 1 89 ? 2.156 15.626 0.052 1.00 80.12 89 LEU A N 1
ATOM 694 C CA . LEU A 1 89 ? 2.848 16.772 -0.525 1.00 80.12 89 LEU A CA 1
ATOM 695 C C . LEU A 1 89 ? 4.325 16.401 -0.628 1.00 80.12 89 LEU A C 1
ATOM 697 O O . LEU A 1 89 ? 4.983 16.181 0.390 1.00 80.12 89 LEU A O 1
ATOM 701 N N . ASN A 1 90 ? 4.846 16.326 -1.849 1.00 58.53 90 ASN A N 1
ATOM 702 C CA . ASN A 1 90 ? 6.286 16.280 -2.044 1.00 58.53 90 ASN A CA 1
ATOM 703 C C . ASN A 1 90 ? 6.842 17.595 -1.494 1.00 58.53 90 ASN A C 1
ATOM 705 O O . ASN A 1 90 ? 6.536 18.665 -2.025 1.00 58.53 90 ASN A O 1
ATOM 709 N N . ALA A 1 91 ? 7.630 17.531 -0.419 1.00 46.38 91 ALA A N 1
ATOM 710 C CA . ALA A 1 91 ? 8.535 18.625 -0.119 1.00 46.38 91 ALA A CA 1
ATOM 711 C C . ALA A 1 91 ? 9.433 18.751 -1.350 1.00 46.38 91 ALA A C 1
ATOM 713 O O . ALA A 1 91 ? 10.174 17.823 -1.674 1.00 46.38 91 ALA A O 1
ATOM 714 N N . VAL A 1 92 ? 9.269 19.842 -2.094 1.00 40.50 92 VAL A N 1
ATOM 715 C CA . VAL A 1 92 ? 10.201 20.216 -3.152 1.00 40.50 92 VAL A CA 1
ATOM 716 C C . VAL A 1 92 ? 11.545 20.386 -2.447 1.00 40.50 92 VAL A C 1
ATOM 718 O O . VAL A 1 92 ? 11.703 21.314 -1.654 1.00 40.50 92 VAL A O 1
ATOM 721 N N . GLY A 1 93 ? 12.425 19.401 -2.618 1.00 41.34 93 GLY A N 1
ATOM 722 C CA . GLY A 1 93 ? 13.826 19.483 -2.217 1.00 41.34 93 GLY A CA 1
ATOM 723 C C . GLY A 1 93 ? 14.606 20.358 -3.180 1.00 41.34 93 GLY A C 1
ATOM 724 O O . GLY A 1 93 ? 14.208 20.415 -4.367 1.00 41.34 93 GLY A O 1
#